Protein AF-A0A936F6E1-F1 (afdb_monomer_lite)

Secondary structure (DSSP, 8-state):
--------HHHHHHHHT--HHHHHHHHSSHHHHHHHHHHHHHHHHHHHHHHHHHSTT--HHHHHTHHHHHHHHTHHHHHHHHHS-HHHH--TTS-HHHHHHHHHHHHHHHHHHHHHHHHHT--HHHHHIIIIIHHHHHHHTTTTTSPPPTTHHHHHHHHHHHHHS---

pLDDT: mean 88.7, std 13.36, range [29.56, 98.62]

Sequence (168 aa):
MAKQGAVTTSAVQEAAKLSTGSLYHRFGSREGLLAETWAFALLSFQPQFVEALAVPDKPVGEIAAVTPRFCREHRAQALILSCCNARQFMSEDTPHAIRLKIEEANQATGIALKEFAQRRGFDLDACRLALIAFPLAAVQQYLPDREVPLDGDQHVAHAAHAMLESEE

Structure (mmCIF, N/CA/C/O backbone):
data_AF-A0A936F6E1-F1
#
_entry.id   AF-A0A936F6E1-F1
#
loop_
_atom_site.group_PDB
_atom_site.id
_atom_site.type_symbol
_atom_site.label_atom_id
_atom_site.label_alt_id
_atom_site.label_comp_id
_atom_site.label_asym_id
_atom_site.label_entity_id
_atom_site.label_seq_id
_atom_site.pdbx_PDB_ins_code
_atom_site.Cartn_x
_atom_site.Cartn_y
_atom_site.Cartn_z
_atom_site.occupancy
_atom_site.B_iso_or_equiv
_atom_site.auth_seq_id
_atom_site.auth_comp_id
_atom_site.auth_asym_id
_atom_site.auth_atom_id
_atom_site.pdbx_PDB_model_num
ATOM 1 N N . MET A 1 1 ? -8.120 -15.215 -22.761 1.00 29.56 1 MET A N 1
ATOM 2 C CA . MET A 1 1 ? -6.906 -15.856 -22.211 1.00 29.56 1 MET A CA 1
ATOM 3 C C . MET A 1 1 ? -5.687 -15.134 -22.763 1.00 29.56 1 MET A C 1
ATOM 5 O O . MET A 1 1 ? -5.293 -15.408 -23.892 1.00 29.56 1 MET A O 1
ATOM 9 N N . ALA A 1 2 ? -5.115 -14.186 -22.018 1.00 30.72 2 ALA A N 1
ATOM 10 C CA . ALA A 1 2 ? -3.762 -13.731 -22.319 1.00 30.72 2 ALA A CA 1
ATOM 11 C C . ALA A 1 2 ? -2.838 -14.930 -22.070 1.00 30.72 2 ALA A C 1
ATOM 13 O O . ALA A 1 2 ? -2.690 -15.384 -20.937 1.00 30.72 2 ALA A O 1
ATOM 14 N N . LYS A 1 3 ? -2.317 -15.525 -23.147 1.00 37.44 3 LYS A N 1
ATOM 15 C CA . LYS A 1 3 ? -1.265 -16.538 -23.048 1.00 37.44 3 LYS A CA 1
ATOM 16 C C . LYS A 1 3 ? -0.097 -15.910 -22.292 1.00 37.44 3 LYS A C 1
ATOM 18 O O . LYS A 1 3 ? 0.289 -14.789 -22.606 1.00 37.44 3 LYS A O 1
ATOM 23 N N . GLN A 1 4 ? 0.430 -16.641 -21.313 1.00 47.84 4 GLN A N 1
ATOM 24 C CA . GLN A 1 4 ? 1.670 -16.341 -20.601 1.00 47.84 4 GLN A CA 1
ATOM 25 C C . GLN A 1 4 ? 2.714 -15.760 -21.565 1.00 47.84 4 GLN A C 1
ATOM 27 O O . GLN A 1 4 ? 3.202 -16.450 -22.457 1.00 47.84 4 GLN A O 1
ATOM 32 N N . GLY A 1 5 ? 3.019 -14.479 -21.402 1.00 41.56 5 GLY A N 1
ATOM 33 C CA . GLY A 1 5 ? 4.028 -13.775 -22.171 1.00 41.56 5 GLY A CA 1
ATOM 34 C C . GLY A 1 5 ? 4.781 -12.896 -21.199 1.00 41.56 5 GLY A C 1
ATOM 35 O O . GLY A 1 5 ? 4.233 -11.911 -20.711 1.00 41.56 5 GLY A O 1
ATOM 36 N N . ALA A 1 6 ? 6.010 -13.281 -20.862 1.00 56.91 6 ALA A N 1
ATOM 37 C CA . ALA A 1 6 ? 6.911 -12.382 -20.161 1.00 56.91 6 ALA A CA 1
ATOM 38 C C . ALA A 1 6 ? 6.946 -11.058 -20.939 1.00 56.91 6 ALA A C 1
ATOM 40 O O . ALA A 1 6 ? 7.201 -11.068 -22.143 1.00 56.91 6 ALA A O 1
ATOM 41 N N . VAL A 1 7 ? 6.658 -9.935 -20.280 1.00 62.00 7 VAL A N 1
ATOM 42 C CA . VAL A 1 7 ? 6.819 -8.616 -20.899 1.00 62.00 7 VAL A CA 1
ATOM 43 C C . VAL A 1 7 ? 8.293 -8.480 -21.280 1.00 62.00 7 VAL A C 1
ATOM 45 O O . VAL A 1 7 ? 9.168 -8.439 -20.412 1.00 62.00 7 VAL A O 1
ATOM 48 N N . THR A 1 8 ? 8.582 -8.491 -22.581 1.00 75.19 8 THR A N 1
ATOM 49 C CA . THR A 1 8 ? 9.940 -8.313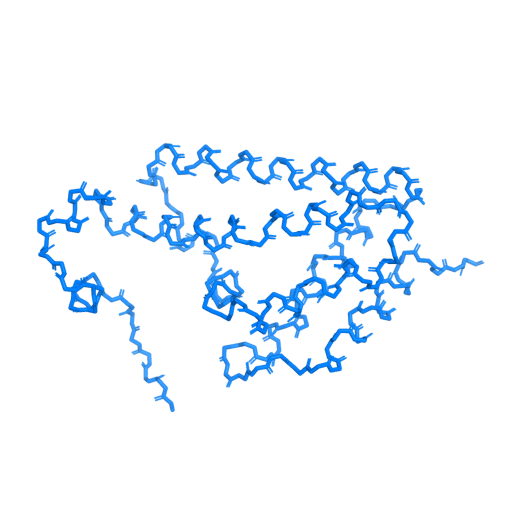 -23.098 1.00 75.19 8 THR A CA 1
ATOM 50 C C . THR A 1 8 ? 10.218 -6.828 -23.287 1.00 75.19 8 THR A C 1
ATOM 52 O O . THR A 1 8 ? 9.314 -6.040 -23.565 1.00 75.19 8 THR A O 1
ATOM 55 N N . THR A 1 9 ? 11.483 -6.425 -23.176 1.00 75.00 9 THR A N 1
ATOM 56 C CA . THR A 1 9 ? 11.892 -5.046 -23.485 1.00 75.00 9 THR A CA 1
ATOM 57 C C . THR A 1 9 ? 11.526 -4.658 -24.919 1.00 75.00 9 THR A C 1
ATOM 59 O O . THR A 1 9 ? 11.160 -3.512 -25.157 1.00 75.00 9 THR A O 1
ATOM 62 N N . SER A 1 10 ? 11.526 -5.617 -25.851 1.00 76.44 10 SER A N 1
ATOM 63 C CA . SER A 1 10 ? 11.074 -5.431 -27.235 1.00 76.44 10 SER A CA 1
ATOM 64 C C . SER A 1 10 ? 9.581 -5.115 -27.347 1.00 76.44 10 SER A C 1
ATOM 66 O O . SER A 1 10 ? 9.215 -4.192 -28.068 1.00 76.44 10 SER A O 1
ATOM 68 N N . ALA A 1 11 ? 8.719 -5.804 -26.591 1.00 79.38 11 ALA A N 1
ATOM 69 C CA . ALA A 1 11 ? 7.288 -5.493 -26.562 1.00 79.38 11 ALA A CA 1
ATOM 70 C C . ALA A 1 11 ? 7.023 -4.089 -25.987 1.00 79.38 11 ALA A C 1
ATOM 72 O O . ALA A 1 11 ? 6.160 -3.363 -26.480 1.00 79.38 11 ALA A O 1
ATOM 73 N N . VAL A 1 12 ? 7.799 -3.673 -24.978 1.00 79.12 12 VAL A N 1
ATOM 74 C CA . VAL A 1 12 ? 7.722 -2.312 -24.419 1.00 79.12 12 VAL A CA 1
ATOM 75 C C . VAL A 1 12 ? 8.181 -1.267 -25.438 1.00 79.12 12 VAL A C 1
ATOM 77 O O . VAL A 1 12 ? 7.538 -0.232 -25.576 1.00 79.12 12 VAL A O 1
ATOM 80 N N . GLN A 1 13 ? 9.266 -1.529 -26.171 1.00 80.19 13 GLN A N 1
ATOM 81 C CA . GLN A 1 13 ? 9.769 -0.642 -27.227 1.00 80.19 13 GLN A CA 1
ATOM 82 C C . GLN A 1 13 ? 8.738 -0.431 -28.335 1.00 80.19 13 GLN A C 1
ATOM 84 O O . GLN A 1 13 ? 8.490 0.709 -28.723 1.00 80.19 13 GLN A O 1
ATOM 89 N N . GLU A 1 14 ? 8.115 -1.513 -28.802 1.00 80.19 14 GLU A N 1
ATOM 90 C CA . GLU A 1 14 ? 7.073 -1.473 -29.826 1.00 80.19 14 GLU A CA 1
ATOM 91 C C . GLU A 1 14 ? 5.852 -0.676 -29.348 1.00 80.19 14 GLU A C 1
ATOM 93 O O . GLU A 1 14 ? 5.412 0.254 -30.027 1.00 80.19 14 GLU A O 1
ATOM 98 N N . ALA A 1 15 ? 5.361 -0.965 -28.139 1.00 81.25 15 ALA A N 1
ATOM 99 C CA . ALA A 1 15 ? 4.217 -0.269 -27.557 1.00 81.25 15 ALA A CA 1
ATOM 100 C C . ALA A 1 15 ? 4.494 1.226 -27.310 1.00 81.25 15 ALA A C 1
ATOM 102 O O . ALA A 1 15 ? 3.641 2.071 -27.583 1.00 81.25 15 ALA A O 1
ATOM 103 N N . ALA A 1 16 ? 5.691 1.567 -26.823 1.00 80.19 16 ALA A N 1
ATOM 104 C CA . ALA A 1 16 ? 6.098 2.942 -26.533 1.00 80.19 16 ALA A CA 1
ATOM 105 C C . ALA A 1 16 ? 6.633 3.700 -27.762 1.00 80.19 16 ALA A C 1
ATOM 107 O O . ALA A 1 16 ? 6.920 4.893 -27.658 1.00 80.19 16 ALA A O 1
ATOM 108 N N . LYS A 1 17 ? 6.786 3.026 -28.912 1.00 81.81 17 LYS A N 1
ATOM 109 C CA . LYS A 1 17 ? 7.428 3.551 -30.130 1.00 81.81 17 LYS A CA 1
ATOM 110 C C . LYS A 1 17 ? 8.820 4.145 -29.858 1.00 81.81 17 LYS A C 1
ATOM 112 O O . LYS A 1 17 ? 9.181 5.189 -30.401 1.00 81.81 17 LYS A O 1
ATOM 117 N N . LEU A 1 18 ? 9.599 3.484 -29.001 1.00 82.75 18 LEU A N 1
ATOM 118 C CA . LEU A 1 18 ? 10.952 3.898 -28.623 1.00 82.75 18 LEU A CA 1
ATOM 119 C C . LEU A 1 18 ? 12.002 3.014 -29.291 1.00 82.75 18 LEU A C 1
ATOM 121 O O . LEU A 1 18 ? 11.834 1.802 -29.406 1.00 82.75 18 LEU A O 1
ATOM 125 N N . SER A 1 19 ? 13.131 3.617 -29.666 1.00 83.25 19 SER A N 1
ATOM 126 C CA . SER A 1 19 ? 14.303 2.843 -30.078 1.00 83.25 19 SER A CA 1
ATOM 127 C C . SER A 1 19 ? 14.917 2.106 -28.884 1.00 83.25 19 SER A C 1
ATOM 129 O O . SER A 1 19 ? 14.793 2.537 -27.732 1.00 83.25 19 SER A O 1
ATOM 131 N N . THR A 1 20 ? 15.667 1.040 -29.165 1.00 77.62 20 THR A N 1
ATOM 132 C CA . THR A 1 20 ? 16.441 0.321 -28.147 1.00 77.62 20 THR A CA 1
ATOM 133 C C . THR A 1 20 ? 17.395 1.246 -27.398 1.00 77.62 20 THR A C 1
ATOM 135 O O . THR A 1 20 ? 17.428 1.224 -26.169 1.00 77.62 20 THR A O 1
ATOM 138 N N . GLY A 1 21 ? 18.098 2.124 -28.121 1.00 78.19 21 GLY A N 1
ATOM 139 C CA . GLY A 1 21 ? 19.007 3.105 -27.526 1.00 78.19 21 GLY A CA 1
ATOM 140 C C . GLY A 1 21 ? 18.295 4.090 -26.597 1.00 78.19 21 GLY A C 1
ATOM 141 O O . GLY A 1 21 ? 18.784 4.357 -25.507 1.00 78.19 21 GLY A O 1
ATOM 142 N N . SER A 1 22 ? 17.109 4.574 -26.973 1.00 80.25 22 SER A N 1
ATOM 143 C CA . SER A 1 22 ? 16.317 5.498 -26.147 1.00 80.25 22 SER A CA 1
ATOM 144 C C . SER A 1 22 ? 15.778 4.836 -24.875 1.00 80.25 22 SER A C 1
ATOM 146 O O . SER A 1 22 ? 15.739 5.474 -23.824 1.00 80.25 22 SER A O 1
ATOM 148 N N . LEU A 1 23 ? 15.386 3.558 -24.953 1.00 80.75 23 LEU A N 1
ATOM 149 C CA . LEU A 1 23 ? 14.913 2.792 -23.799 1.00 80.75 23 LEU A CA 1
ATOM 150 C C . LEU A 1 23 ? 16.044 2.582 -22.779 1.00 80.75 23 LEU A C 1
ATOM 152 O O . LEU A 1 23 ? 15.886 2.925 -21.609 1.00 80.75 23 LEU A O 1
ATOM 156 N N . TYR A 1 24 ? 17.201 2.081 -23.223 1.00 82.19 24 TYR A N 1
ATOM 157 C CA . TYR A 1 24 ? 18.346 1.856 -22.334 1.00 82.19 24 TYR A CA 1
ATOM 158 C C . TYR A 1 24 ? 18.995 3.157 -21.858 1.00 82.19 24 TYR A C 1
ATOM 160 O O . TYR A 1 24 ? 19.477 3.205 -20.736 1.00 82.19 24 TYR A O 1
ATOM 168 N N . HIS A 1 25 ? 18.949 4.239 -22.638 1.00 84.06 25 HIS A N 1
ATOM 169 C CA . HIS A 1 25 ? 19.377 5.552 -22.153 1.00 84.06 25 HIS A CA 1
ATOM 170 C C . HIS A 1 25 ? 18.516 6.033 -20.976 1.00 84.06 25 HIS A C 1
ATOM 172 O O . HIS A 1 25 ? 19.030 6.629 -20.035 1.00 84.06 25 HIS A O 1
ATOM 178 N N . ARG A 1 26 ? 17.199 5.793 -21.023 1.00 82.12 26 ARG A N 1
ATOM 179 C CA . ARG A 1 26 ? 16.275 6.238 -19.974 1.00 82.12 26 ARG A CA 1
ATOM 180 C C . ARG A 1 26 ? 16.347 5.372 -18.721 1.00 82.12 26 ARG A C 1
ATOM 182 O O . ARG A 1 26 ? 16.382 5.915 -17.627 1.00 82.12 26 ARG A O 1
ATOM 189 N N . PHE A 1 27 ? 16.345 4.053 -18.889 1.00 82.56 27 PHE A N 1
ATOM 190 C CA . PHE A 1 27 ? 16.185 3.118 -17.773 1.00 82.56 27 PHE A CA 1
ATOM 191 C C . PHE A 1 27 ? 17.475 2.380 -17.392 1.00 82.56 27 PHE A C 1
ATOM 193 O O . PHE A 1 27 ? 17.502 1.678 -16.385 1.00 82.56 27 PHE A O 1
ATOM 200 N N . GLY A 1 28 ? 18.544 2.508 -18.183 1.00 81.88 28 GLY A N 1
ATOM 201 C CA . GLY A 1 28 ? 19.851 1.872 -17.969 1.00 81.88 28 GLY A CA 1
ATOM 202 C C . GLY A 1 28 ? 19.871 0.369 -18.260 1.00 81.88 28 GLY A C 1
ATOM 203 O O . GLY A 1 28 ? 20.760 -0.121 -18.952 1.00 81.88 28 GLY A O 1
ATOM 204 N N . SER A 1 29 ? 18.872 -0.366 -17.772 1.00 81.69 29 SER A N 1
ATOM 205 C CA . SER A 1 29 ? 18.747 -1.819 -17.883 1.00 81.69 29 SER A CA 1
ATOM 206 C C . SER A 1 29 ? 17.278 -2.257 -17.887 1.00 81.69 29 SER A C 1
ATOM 208 O O . SER A 1 29 ? 16.357 -1.459 -17.688 1.00 81.69 29 SER A O 1
ATOM 210 N N . ARG A 1 30 ? 17.041 -3.554 -18.115 1.00 81.69 30 ARG A N 1
ATOM 211 C CA . ARG A 1 30 ? 15.706 -4.149 -17.954 1.00 81.69 30 ARG A CA 1
ATOM 212 C C . ARG A 1 30 ? 15.260 -4.074 -16.492 1.00 81.69 30 ARG A C 1
ATOM 214 O O . ARG A 1 30 ? 14.097 -3.810 -16.217 1.00 81.69 30 ARG A O 1
ATOM 221 N N . GLU A 1 31 ? 16.189 -4.282 -15.574 1.00 81.12 31 GLU A N 1
ATOM 222 C CA . GLU A 1 31 ? 15.987 -4.252 -14.130 1.00 81.12 31 GLU A CA 1
ATOM 223 C C . GLU A 1 31 ? 15.635 -2.831 -13.671 1.00 81.12 31 GLU A C 1
ATOM 225 O O . GLU A 1 31 ? 14.696 -2.656 -12.901 1.00 81.12 31 GLU A O 1
ATOM 230 N N . GLY A 1 32 ? 16.290 -1.806 -14.228 1.00 83.12 32 GLY A N 1
ATOM 231 C CA . GLY A 1 32 ? 15.935 -0.406 -13.997 1.00 83.12 32 GLY A CA 1
ATOM 232 C C . GLY A 1 32 ? 14.531 -0.061 -14.496 1.00 83.12 32 GLY A C 1
ATOM 233 O O . GLY A 1 32 ? 13.770 0.590 -13.784 1.00 83.12 32 GLY A O 1
ATOM 234 N N . LEU A 1 33 ? 14.138 -0.570 -15.670 1.00 85.62 33 LEU A N 1
ATOM 235 C CA . LEU A 1 33 ? 12.774 -0.412 -16.187 1.00 85.62 33 LEU A CA 1
ATOM 236 C C . LEU A 1 33 ? 11.729 -1.063 -15.264 1.00 85.62 33 LEU A C 1
ATOM 238 O O . LEU A 1 33 ? 10.690 -0.458 -14.987 1.00 85.62 33 LEU A O 1
ATOM 242 N N . LEU A 1 34 ? 11.985 -2.285 -14.787 1.00 85.88 34 LEU A N 1
ATOM 243 C CA . LEU A 1 34 ? 11.088 -2.974 -13.856 1.00 85.88 34 LEU A CA 1
ATOM 244 C C . LEU A 1 34 ? 10.986 -2.202 -12.538 1.00 85.88 34 LEU A C 1
ATOM 246 O O . LEU A 1 34 ? 9.879 -1.902 -12.096 1.00 85.88 34 LEU A O 1
ATOM 250 N N . ALA A 1 35 ? 12.109 -1.786 -11.959 1.00 86.19 35 ALA A N 1
ATOM 251 C CA . ALA A 1 35 ? 12.103 -1.033 -10.714 1.00 86.19 35 ALA A CA 1
ATOM 252 C C . ALA A 1 35 ? 11.352 0.302 -10.832 1.00 86.19 35 ALA A C 1
ATOM 254 O O . ALA A 1 35 ? 10.573 0.641 -9.943 1.00 86.19 35 ALA A O 1
ATOM 255 N N . GLU A 1 36 ? 11.520 1.038 -11.937 1.00 89.12 36 GLU A N 1
ATOM 256 C CA . GLU A 1 36 ? 10.740 2.255 -12.191 1.00 89.12 36 GLU A CA 1
ATOM 257 C C . GLU A 1 36 ? 9.247 1.970 -12.350 1.00 89.12 36 GLU A C 1
ATOM 259 O O . GLU A 1 36 ? 8.422 2.725 -11.841 1.00 89.12 36 GLU A O 1
ATOM 264 N N . THR A 1 37 ? 8.888 0.867 -13.006 1.00 89.88 37 THR A N 1
ATOM 265 C CA . THR A 1 37 ? 7.487 0.454 -13.170 1.00 89.88 37 THR A CA 1
ATOM 266 C C . THR A 1 37 ? 6.842 0.140 -11.819 1.00 89.88 37 THR A C 1
ATOM 268 O O . THR A 1 37 ? 5.720 0.571 -11.547 1.00 89.88 37 THR A O 1
ATOM 271 N N . TRP A 1 38 ? 7.561 -0.568 -10.945 1.00 90.19 38 TRP A N 1
ATOM 272 C CA . TRP A 1 38 ? 7.104 -0.842 -9.585 1.00 90.19 38 TRP A CA 1
ATOM 273 C C . TRP A 1 38 ? 7.000 0.434 -8.751 1.00 90.19 38 TRP A C 1
ATOM 275 O O . TRP A 1 38 ? 5.967 0.670 -8.128 1.00 90.19 38 TRP A O 1
ATOM 285 N N . ALA A 1 39 ? 8.031 1.284 -8.779 1.00 91.75 39 ALA A N 1
ATOM 286 C CA . ALA A 1 39 ? 8.031 2.562 -8.074 1.00 91.75 39 ALA A CA 1
ATOM 287 C C . ALA A 1 39 ? 6.857 3.440 -8.516 1.00 91.75 39 ALA A C 1
ATOM 289 O O . ALA A 1 39 ? 6.158 3.995 -7.678 1.00 91.75 39 ALA A O 1
ATOM 290 N N . PHE A 1 40 ? 6.592 3.520 -9.821 1.00 93.06 40 PHE A N 1
ATOM 291 C CA . PHE A 1 40 ? 5.453 4.253 -10.364 1.00 93.06 40 PHE A CA 1
ATOM 292 C C . PHE A 1 40 ? 4.120 3.752 -9.794 1.00 93.06 40 PHE A C 1
ATOM 294 O O . PHE A 1 40 ? 3.291 4.556 -9.363 1.00 93.06 40 PHE A O 1
ATOM 301 N N . ALA A 1 41 ? 3.914 2.435 -9.756 1.00 94.50 41 ALA A N 1
ATOM 302 C CA . ALA A 1 41 ? 2.692 1.859 -9.210 1.00 94.50 41 ALA A CA 1
ATOM 303 C C . ALA A 1 41 ? 2.570 2.112 -7.697 1.00 94.50 41 ALA A C 1
ATOM 305 O O . ALA A 1 41 ? 1.521 2.557 -7.232 1.00 94.50 41 ALA A O 1
ATOM 306 N N . LEU A 1 42 ? 3.655 1.909 -6.943 1.00 93.75 42 LEU A N 1
ATOM 307 C CA . LEU A 1 42 ? 3.692 2.100 -5.492 1.00 93.75 42 LEU A CA 1
ATOM 308 C C . LEU A 1 42 ? 3.401 3.553 -5.105 1.00 93.75 42 LEU A C 1
ATOM 310 O O . LEU A 1 42 ? 2.548 3.814 -4.257 1.00 93.75 42 LEU A O 1
ATOM 314 N N . LEU A 1 43 ? 4.059 4.494 -5.785 1.00 95.06 43 LEU A N 1
ATOM 315 C CA . LEU A 1 43 ? 3.900 5.933 -5.578 1.00 95.06 43 LEU A CA 1
ATOM 316 C C . LEU A 1 43 ? 2.549 6.463 -6.079 1.00 95.06 43 LEU A C 1
ATOM 318 O O . LEU A 1 43 ? 2.178 7.579 -5.733 1.00 95.06 43 LEU A O 1
ATOM 322 N N . SER A 1 44 ? 1.796 5.677 -6.854 1.00 96.62 44 SER A N 1
ATOM 323 C CA . SER A 1 44 ? 0.403 5.998 -7.187 1.00 96.62 44 SER A CA 1
ATOM 324 C C . SER A 1 44 ? -0.562 5.626 -6.054 1.00 96.62 44 SER A C 1
ATOM 326 O O . SER A 1 44 ? -1.607 6.259 -5.926 1.00 96.62 44 SER A O 1
ATOM 328 N N . PHE A 1 45 ? -0.228 4.615 -5.242 1.00 97.25 45 PHE A N 1
ATOM 329 C CA . PHE A 1 45 ? -1.086 4.096 -4.170 1.00 97.25 45 PHE A CA 1
ATOM 330 C C . PHE A 1 45 ? -0.786 4.716 -2.801 1.00 97.25 45 PHE A C 1
ATOM 332 O O . PHE A 1 45 ? -1.689 5.233 -2.144 1.00 97.25 45 PHE A O 1
ATOM 339 N N . GLN A 1 46 ? 0.477 4.667 -2.358 1.00 96.94 46 GLN A N 1
ATOM 340 C CA . GLN A 1 46 ? 0.859 5.021 -0.984 1.00 96.94 46 GLN A CA 1
ATOM 341 C C . GLN A 1 46 ? 0.406 6.425 -0.552 1.00 96.94 46 GLN A C 1
ATOM 343 O O . GLN A 1 46 ? -0.115 6.533 0.558 1.00 96.94 46 GLN A O 1
ATOM 348 N N . PRO A 1 47 ? 0.500 7.482 -1.387 1.00 97.44 47 PRO A N 1
ATOM 349 C CA . PRO A 1 47 ? 0.004 8.803 -1.004 1.00 97.44 47 PRO A CA 1
ATOM 350 C C . PRO A 1 47 ? -1.491 8.820 -0.667 1.00 97.44 47 PRO A C 1
ATOM 352 O O . PRO A 1 47 ? -1.874 9.443 0.316 1.00 97.44 47 PRO A O 1
ATOM 355 N N . GLN A 1 48 ? -2.320 8.084 -1.416 1.00 98.12 48 GLN A N 1
ATOM 356 C CA . GLN A 1 48 ? -3.768 8.010 -1.173 1.00 98.12 48 GLN A CA 1
ATOM 357 C C . GLN A 1 48 ? -4.071 7.327 0.167 1.00 98.12 48 GLN A C 1
ATOM 359 O O . GLN A 1 48 ? -4.936 7.761 0.927 1.00 98.12 48 GLN A O 1
ATOM 364 N N . PHE A 1 49 ? -3.327 6.265 0.483 1.00 98.31 49 PHE A N 1
ATOM 365 C CA . PHE A 1 49 ? -3.464 5.551 1.750 1.00 98.31 49 PHE A CA 1
ATOM 366 C C . PHE A 1 49 ? -2.978 6.389 2.941 1.00 98.31 49 PHE A C 1
ATOM 368 O O . PHE A 1 49 ? -3.661 6.475 3.961 1.00 98.31 49 PHE A O 1
ATOM 375 N N . VAL A 1 50 ? -1.831 7.062 2.800 1.00 98.50 50 VAL A N 1
ATOM 376 C CA . VAL A 1 50 ? -1.293 7.987 3.810 1.00 98.50 50 VAL A CA 1
ATOM 377 C C . VAL A 1 50 ? -2.262 9.140 4.068 1.00 98.50 50 VAL A C 1
ATOM 379 O O . VAL A 1 50 ? -2.546 9.449 5.224 1.00 98.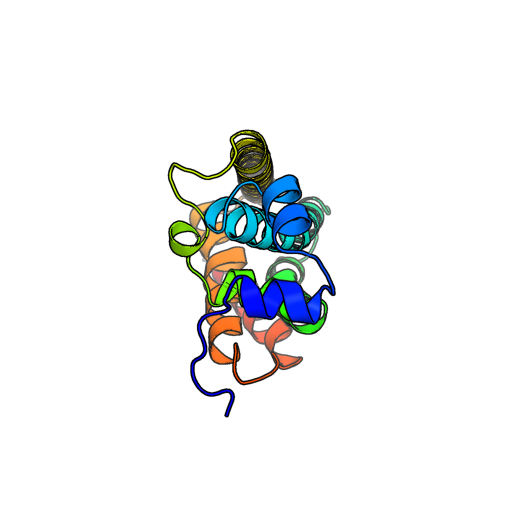50 50 VAL A O 1
ATOM 382 N N . GLU A 1 51 ? -2.821 9.737 3.015 1.00 98.31 51 GLU A N 1
ATOM 383 C CA . GLU A 1 51 ? -3.837 10.783 3.137 1.00 98.31 51 GLU A CA 1
ATOM 384 C C . GLU A 1 51 ? -5.077 10.267 3.875 1.00 98.31 51 GLU A C 1
ATOM 386 O O . GLU A 1 51 ? -5.592 10.939 4.767 1.00 98.31 51 GLU A O 1
ATOM 391 N N . ALA A 1 52 ? -5.531 9.043 3.584 1.00 98.38 52 ALA A N 1
ATOM 392 C CA . ALA A 1 52 ? -6.658 8.448 4.290 1.00 98.38 52 ALA A CA 1
ATOM 393 C C . ALA A 1 52 ? -6.404 8.286 5.798 1.00 98.38 52 ALA A C 1
ATOM 395 O O . ALA A 1 52 ? -7.280 8.631 6.589 1.00 98.38 52 ALA A O 1
ATOM 396 N N . LEU A 1 53 ? -5.211 7.841 6.198 1.00 98.50 53 LEU A N 1
ATOM 397 C CA . LEU A 1 53 ? -4.811 7.707 7.607 1.00 98.50 53 LEU A CA 1
ATOM 398 C C . LEU A 1 53 ? -4.681 9.056 8.338 1.00 98.50 53 LEU A C 1
ATOM 400 O O . LEU A 1 53 ? -4.802 9.114 9.567 1.00 98.50 53 LEU A O 1
ATOM 404 N N . ALA A 1 54 ? -4.388 10.130 7.603 1.00 97.50 54 ALA A N 1
ATOM 405 C CA . ALA A 1 54 ? -4.174 11.463 8.158 1.00 97.50 54 ALA A CA 1
ATOM 406 C C . ALA A 1 54 ? -5.478 12.219 8.456 1.00 97.50 54 ALA A C 1
ATOM 408 O O . ALA A 1 54 ? -5.467 13.122 9.292 1.00 97.50 54 ALA A O 1
ATOM 409 N N . VAL A 1 55 ? -6.594 11.863 7.807 1.00 97.50 55 VAL A N 1
ATOM 410 C CA . VAL A 1 55 ? -7.887 12.522 8.043 1.00 97.50 55 VAL A CA 1
ATOM 411 C C . VAL A 1 55 ? -8.395 12.201 9.458 1.00 97.50 55 VAL A C 1
ATOM 413 O O . VAL A 1 55 ? -8.638 11.026 9.755 1.00 97.50 55 VAL A O 1
ATOM 416 N N . PRO A 1 56 ? -8.596 13.216 10.324 1.00 92.56 56 PRO A N 1
ATOM 417 C CA . PRO A 1 56 ? -9.159 13.015 11.656 1.00 92.56 56 PRO A CA 1
ATOM 418 C C . PRO A 1 56 ? -10.522 12.328 11.585 1.00 92.56 56 PRO A C 1
ATOM 420 O O . PRO A 1 56 ? -11.327 12.640 10.710 1.00 92.56 56 PRO A O 1
ATOM 423 N N . ASP A 1 57 ? -10.756 11.378 12.489 1.00 91.38 57 ASP A N 1
ATOM 424 C CA . ASP A 1 57 ? -12.026 10.656 12.641 1.00 91.38 57 ASP A CA 1
ATOM 425 C C . ASP A 1 57 ? -12.548 9.953 11.375 1.00 91.38 57 ASP A C 1
ATOM 427 O O . ASP A 1 57 ? -13.703 9.526 11.331 1.00 91.38 57 ASP A O 1
ATOM 431 N N . LYS A 1 58 ? -11.705 9.762 10.344 1.00 96.88 58 LYS A N 1
ATOM 432 C CA . LYS A 1 58 ? -12.094 8.962 9.179 1.00 96.88 58 LYS A CA 1
ATOM 433 C C . LYS A 1 58 ? -12.454 7.540 9.649 1.00 96.88 58 LYS A C 1
ATOM 435 O O . LYS A 1 58 ? -11.660 6.924 10.376 1.00 96.88 58 LYS A O 1
ATOM 440 N N . PRO A 1 59 ? -13.625 7.001 9.256 1.00 97.81 59 PRO A N 1
ATOM 441 C CA . PRO A 1 59 ? -14.010 5.641 9.614 1.00 97.81 59 PRO A CA 1
ATOM 442 C C . PRO A 1 59 ? -12.974 4.626 9.127 1.00 97.81 59 PRO A C 1
ATOM 444 O O . PRO A 1 59 ? -12.506 4.715 7.990 1.00 97.81 59 PRO A O 1
ATOM 447 N N . VAL A 1 60 ? -12.633 3.636 9.959 1.00 98.06 60 VAL A N 1
ATOM 448 C CA . VAL A 1 60 ? -11.639 2.605 9.600 1.00 98.06 60 VAL A CA 1
ATOM 449 C C . VAL A 1 60 ? -12.039 1.843 8.338 1.00 98.06 60 VAL A C 1
ATOM 451 O O . VAL A 1 60 ? -11.177 1.509 7.526 1.00 98.06 60 VAL A O 1
ATOM 454 N N . GLY A 1 61 ? -13.343 1.657 8.112 1.00 98.00 61 GLY A N 1
ATOM 455 C CA . GLY A 1 61 ? -13.843 1.029 6.898 1.00 98.00 61 GLY A CA 1
ATOM 456 C C . GLY A 1 61 ? -13.586 1.834 5.621 1.00 98.00 61 GLY A C 1
ATOM 457 O O . GLY A 1 61 ? -13.247 1.254 4.593 1.00 98.00 61 GLY A O 1
ATOM 458 N N . GLU A 1 62 ? -13.639 3.167 5.689 1.00 98.38 62 GLU A N 1
ATOM 459 C CA . GLU A 1 62 ? -13.304 4.040 4.554 1.00 98.38 62 GLU A CA 1
ATOM 460 C C . GLU A 1 62 ? -11.803 4.020 4.239 1.00 98.38 62 GLU A C 1
ATOM 462 O O . GLU A 1 62 ? -11.410 4.131 3.079 1.00 98.38 62 GLU A O 1
ATOM 467 N N . ILE A 1 63 ? -10.958 3.836 5.258 1.00 98.62 63 ILE A N 1
ATOM 468 C CA . ILE A 1 63 ? -9.512 3.659 5.080 1.00 98.62 63 ILE A CA 1
ATOM 469 C C . ILE A 1 63 ? -9.227 2.294 4.438 1.00 98.62 63 ILE A C 1
ATOM 471 O O . ILE A 1 63 ? -8.468 2.215 3.473 1.00 98.62 63 ILE A O 1
ATOM 475 N N . ALA A 1 64 ? -9.873 1.224 4.911 1.00 98.56 64 ALA A N 1
ATOM 476 C CA . ALA A 1 64 ? -9.737 -0.113 4.331 1.00 98.56 64 ALA A CA 1
ATOM 477 C C . ALA A 1 64 ? -10.205 -0.167 2.862 1.00 98.56 64 ALA A C 1
ATOM 479 O O . ALA A 1 64 ? -9.594 -0.850 2.036 1.00 98.56 64 ALA A O 1
ATOM 480 N N . ALA A 1 65 ? -11.248 0.598 2.518 1.00 98.50 65 ALA A N 1
ATOM 481 C CA . ALA A 1 65 ? -11.801 0.686 1.168 1.00 98.50 65 ALA A CA 1
ATOM 482 C C . ALA A 1 65 ? -10.887 1.401 0.150 1.00 98.50 65 ALA A C 1
ATOM 484 O O . ALA A 1 65 ? -11.130 1.294 -1.053 1.00 98.50 65 ALA A O 1
ATOM 485 N N . VAL A 1 66 ? -9.807 2.071 0.579 1.00 98.56 66 VAL A N 1
ATOM 486 C CA . VAL A 1 66 ? -8.827 2.690 -0.338 1.00 98.56 66 VAL A CA 1
ATOM 487 C C . VAL A 1 66 ? -8.247 1.656 -1.309 1.00 98.56 66 VAL A C 1
ATOM 489 O O . VAL A 1 66 ? -8.150 1.917 -2.505 1.00 98.56 66 VAL A O 1
ATOM 492 N N . THR A 1 67 ? -7.921 0.454 -0.830 1.00 98.25 67 THR A N 1
ATOM 493 C CA . THR A 1 67 ? -7.326 -0.619 -1.647 1.00 98.25 67 THR A CA 1
ATOM 494 C C . THR A 1 67 ? -8.246 -1.113 -2.776 1.00 98.25 67 THR A C 1
ATOM 496 O O . THR A 1 67 ? -7.824 -1.076 -3.938 1.00 98.25 67 THR A O 1
ATOM 499 N N . PRO A 1 68 ? -9.493 -1.562 -2.519 1.00 98.06 68 PRO A N 1
ATOM 500 C CA . PRO A 1 68 ? -10.396 -1.976 -3.595 1.00 98.06 68 PRO A CA 1
ATOM 501 C C . PRO A 1 68 ? -10.794 -0.827 -4.534 1.00 98.06 68 PRO A C 1
ATOM 503 O O . PRO A 1 68 ? -10.887 -1.061 -5.741 1.00 98.06 68 PRO A O 1
ATOM 506 N N . ARG A 1 69 ? -10.945 0.412 -4.039 1.00 98.44 69 ARG A N 1
ATOM 507 C CA . ARG A 1 69 ? -11.185 1.600 -4.886 1.00 98.44 69 ARG A CA 1
ATOM 508 C C . ARG A 1 69 ? -10.025 1.852 -5.841 1.00 98.44 69 ARG A C 1
ATOM 510 O O . ARG A 1 69 ? -10.237 1.911 -7.051 1.00 98.44 69 ARG A O 1
ATOM 517 N N . PHE A 1 70 ? -8.796 1.842 -5.326 1.00 98.38 70 PHE A N 1
ATOM 518 C CA . PHE A 1 70 ? -7.591 1.959 -6.143 1.00 98.38 70 PHE A CA 1
ATOM 519 C C . PHE A 1 70 ? -7.505 0.863 -7.211 1.00 98.38 70 PHE A C 1
ATOM 521 O O . PHE A 1 70 ? -7.135 1.132 -8.351 1.00 98.38 70 PHE A O 1
ATOM 528 N N . CYS A 1 71 ? -7.897 -0.374 -6.889 1.00 97.44 71 CYS A N 1
ATOM 529 C CA . CYS A 1 71 ? -7.905 -1.465 -7.867 1.00 97.44 71 CYS A CA 1
ATOM 530 C C . CYS A 1 71 ? -8.860 -1.227 -9.044 1.00 97.44 71 CYS A C 1
ATOM 532 O O . CYS A 1 71 ? -8.590 -1.708 -10.149 1.00 97.44 71 CYS A O 1
ATOM 534 N N . ARG A 1 72 ? -9.964 -0.504 -8.823 1.00 97.06 72 ARG A N 1
ATOM 535 C CA . ARG A 1 72 ? -10.918 -0.131 -9.876 1.00 97.06 72 ARG A CA 1
ATOM 536 C C . ARG A 1 72 ? -10.452 1.097 -10.657 1.00 97.06 72 ARG A C 1
ATOM 538 O O . ARG A 1 72 ? -10.500 1.088 -11.881 1.00 97.06 72 ARG A O 1
ATOM 545 N N . GLU A 1 73 ? -9.963 2.121 -9.965 1.00 97.25 73 GLU A N 1
ATOM 546 C CA . GLU A 1 73 ? -9.582 3.412 -10.560 1.00 97.25 73 GLU A CA 1
ATOM 547 C C . GLU A 1 73 ? -8.216 3.369 -11.268 1.00 97.25 73 GLU A C 1
ATOM 549 O O . GLU A 1 73 ? -8.016 4.002 -12.304 1.00 97.25 73 GLU A O 1
ATOM 554 N N . HIS A 1 74 ? -7.283 2.570 -10.747 1.00 96.88 74 HIS A N 1
ATOM 555 C CA . HIS A 1 74 ? -5.889 2.477 -11.189 1.00 96.88 74 HIS A CA 1
ATOM 556 C C . HIS A 1 74 ? -5.484 1.024 -11.465 1.00 96.88 74 HIS A C 1
ATOM 558 O O . HIS A 1 74 ? -4.456 0.527 -10.995 1.00 96.88 74 HIS A O 1
ATOM 564 N N . ARG A 1 75 ? -6.304 0.314 -12.250 1.00 94.69 75 ARG A N 1
ATOM 565 C CA . ARG A 1 75 ? -6.168 -1.133 -12.490 1.00 94.69 75 ARG A CA 1
ATOM 566 C C . ARG A 1 75 ? -4.763 -1.566 -12.916 1.00 94.69 75 ARG A C 1
ATOM 568 O O . ARG A 1 75 ? -4.270 -2.574 -12.422 1.00 94.69 75 ARG A O 1
ATOM 575 N N . ALA A 1 76 ? -4.101 -0.833 -13.813 1.00 92.69 76 ALA A N 1
ATOM 576 C CA . ALA A 1 76 ? -2.762 -1.203 -14.283 1.00 92.69 76 ALA A CA 1
ATOM 577 C C . ALA A 1 76 ? -1.729 -1.192 -13.141 1.00 92.69 76 ALA A C 1
ATOM 579 O O . ALA A 1 76 ? -0.965 -2.143 -12.982 1.00 92.69 76 ALA A O 1
ATOM 580 N N . GLN A 1 77 ? -1.747 -0.150 -12.311 1.00 94.94 77 GLN A N 1
ATOM 581 C CA . GLN A 1 77 ? -0.895 -0.017 -11.132 1.00 94.94 77 GLN A CA 1
ATOM 582 C C . GLN A 1 77 ? -1.237 -1.078 -10.082 1.00 94.94 77 GLN A C 1
ATOM 584 O O . GLN A 1 77 ? -0.340 -1.700 -9.519 1.00 94.94 77 GLN A O 1
ATOM 589 N N . ALA A 1 78 ? -2.525 -1.340 -9.857 1.00 95.00 78 ALA A N 1
ATOM 590 C CA . ALA A 1 78 ? -2.973 -2.364 -8.922 1.00 95.00 78 ALA A CA 1
ATOM 591 C C . ALA A 1 78 ? -2.517 -3.773 -9.325 1.00 95.00 78 ALA A C 1
ATOM 593 O O . ALA A 1 78 ? -2.106 -4.549 -8.464 1.00 95.00 78 ALA A O 1
ATOM 594 N N . LEU A 1 79 ? -2.529 -4.093 -10.623 1.00 92.38 79 LEU A N 1
ATOM 595 C CA . LEU A 1 79 ? -1.996 -5.353 -11.145 1.00 92.38 79 LEU A CA 1
ATOM 596 C C . LEU A 1 79 ? -0.490 -5.472 -10.909 1.00 92.38 79 LEU A C 1
ATOM 598 O O . LEU A 1 79 ? -0.033 -6.532 -10.483 1.00 92.38 79 LEU A O 1
ATOM 602 N N . ILE A 1 80 ? 0.264 -4.389 -11.134 1.00 90.75 80 ILE A N 1
ATOM 603 C CA . ILE A 1 80 ? 1.701 -4.353 -10.834 1.00 90.75 80 ILE A CA 1
ATOM 604 C C . ILE A 1 80 ? 1.917 -4.663 -9.350 1.00 90.75 80 ILE A C 1
ATOM 606 O O . ILE A 1 80 ? 2.653 -5.590 -9.044 1.00 90.75 80 ILE A O 1
ATOM 610 N N . LEU A 1 81 ? 1.231 -3.969 -8.437 1.00 90.88 81 LEU A N 1
ATOM 611 C CA . LEU A 1 81 ? 1.431 -4.141 -6.993 1.00 90.88 81 LEU A CA 1
ATOM 612 C C . LEU A 1 81 ? 0.935 -5.483 -6.437 1.00 90.88 81 LEU A C 1
ATOM 614 O O . LEU A 1 81 ? 1.547 -6.028 -5.522 1.00 90.88 81 LEU A O 1
ATOM 618 N N . SER A 1 82 ? -0.177 -6.008 -6.956 1.00 84.31 82 SER A N 1
ATOM 619 C CA . SER A 1 82 ? -0.867 -7.163 -6.358 1.00 84.31 82 SER A CA 1
ATOM 620 C C . SER A 1 82 ? -0.396 -8.503 -6.911 1.00 84.31 82 SER A C 1
ATOM 622 O O . SER A 1 82 ? -0.454 -9.508 -6.202 1.00 84.31 82 SER A O 1
ATOM 624 N N . CYS A 1 83 ? 0.027 -8.536 -8.178 1.00 74.94 83 CYS A N 1
ATOM 625 C CA . CYS A 1 83 ? 0.399 -9.770 -8.871 1.00 74.94 83 CYS A CA 1
ATOM 626 C C . CYS A 1 83 ? 1.914 -9.965 -8.972 1.00 74.94 83 CYS A C 1
ATOM 628 O O . CYS A 1 83 ? 2.363 -11.047 -9.352 1.00 74.94 83 CYS A O 1
ATOM 630 N N . CYS A 1 84 ? 2.708 -8.942 -8.659 1.00 69.81 84 CYS A N 1
ATOM 631 C CA . CYS A 1 84 ? 4.157 -9.028 -8.710 1.00 69.81 84 CYS A CA 1
ATOM 632 C C . CYS A 1 84 ? 4.754 -8.919 -7.312 1.00 69.81 84 CYS A C 1
ATOM 634 O O . CYS A 1 84 ? 4.338 -8.109 -6.490 1.00 69.81 84 CYS A O 1
ATOM 636 N N . ASN A 1 85 ? 5.758 -9.745 -7.029 1.00 68.38 85 ASN A N 1
ATOM 637 C CA . ASN A 1 85 ? 6.514 -9.590 -5.798 1.00 68.38 85 ASN A CA 1
ATOM 638 C C . ASN A 1 85 ? 7.502 -8.431 -5.972 1.00 68.38 85 ASN A C 1
ATOM 640 O O . ASN A 1 85 ? 8.208 -8.379 -6.979 1.00 68.38 85 ASN A O 1
ATOM 644 N N . ALA A 1 86 ? 7.634 -7.566 -4.967 1.00 66.25 86 ALA A N 1
ATOM 645 C CA . ALA A 1 86 ? 8.682 -6.549 -4.910 1.00 66.25 86 ALA A CA 1
ATOM 646 C C . ALA A 1 86 ? 10.082 -7.123 -5.240 1.00 66.25 86 ALA A C 1
ATOM 648 O O . ALA A 1 86 ? 10.846 -6.505 -5.973 1.00 66.25 86 ALA A O 1
ATOM 649 N N . ARG A 1 87 ? 10.385 -8.358 -4.803 1.00 64.69 87 ARG A N 1
ATOM 650 C CA . ARG A 1 87 ? 11.633 -9.085 -5.126 1.00 64.69 87 ARG A CA 1
ATOM 651 C C . ARG A 1 87 ? 11.798 -9.477 -6.599 1.00 64.69 87 ARG A C 1
ATOM 653 O O . ARG A 1 87 ? 12.896 -9.821 -7.008 1.00 64.69 87 ARG A O 1
ATOM 660 N N . GLN A 1 88 ? 10.725 -9.490 -7.386 1.00 67.62 88 GLN A N 1
ATOM 661 C CA . GLN A 1 88 ? 10.785 -9.745 -8.831 1.00 67.62 88 GLN A CA 1
ATOM 662 C C . GLN A 1 88 ? 11.029 -8.464 -9.636 1.00 67.62 88 GLN A C 1
ATOM 664 O O . GLN A 1 88 ? 11.469 -8.546 -10.780 1.00 67.62 88 GLN A O 1
ATOM 669 N N . PHE A 1 89 ? 10.727 -7.300 -9.055 1.00 72.25 89 PHE A N 1
ATOM 670 C CA . PHE A 1 89 ? 10.858 -5.994 -9.706 1.00 72.25 89 PHE A CA 1
ATOM 671 C C . PHE A 1 89 ? 12.062 -5.197 -9.204 1.00 72.25 89 PHE A C 1
ATOM 673 O O . PHE A 1 89 ? 12.514 -4.288 -9.894 1.00 72.25 89 PHE A O 1
ATOM 680 N N . MET A 1 90 ? 12.595 -5.551 -8.035 1.00 74.88 90 MET A N 1
ATOM 681 C CA . MET A 1 90 ? 13.803 -4.968 -7.471 1.00 74.88 90 MET A CA 1
ATOM 682 C C . MET A 1 90 ? 14.910 -6.016 -7.380 1.00 74.88 90 MET A C 1
ATOM 684 O O . MET A 1 90 ? 14.716 -7.099 -6.828 1.00 74.88 90 MET A O 1
ATOM 688 N N . SER A 1 91 ? 16.083 -5.658 -7.892 1.00 77.25 91 SER A N 1
ATOM 689 C CA . SER A 1 91 ? 17.344 -6.385 -7.725 1.00 77.25 91 SER A CA 1
ATOM 690 C C . SER A 1 91 ? 18.428 -5.461 -7.160 1.00 77.25 91 SER A C 1
ATOM 692 O O . SER A 1 91 ? 18.217 -4.250 -7.022 1.00 77.25 91 SER A O 1
ATOM 694 N N . GLU A 1 92 ? 19.610 -6.011 -6.879 1.00 76.12 92 GLU A N 1
ATOM 695 C CA . GLU A 1 92 ? 20.806 -5.235 -6.507 1.00 76.12 92 GLU A CA 1
ATOM 696 C C . GLU A 1 92 ? 21.161 -4.156 -7.552 1.00 76.12 92 GLU A C 1
ATOM 698 O O . GLU A 1 92 ? 21.638 -3.074 -7.201 1.00 76.12 92 GLU A O 1
ATOM 703 N N . ASP A 1 93 ? 20.820 -4.393 -8.824 1.00 77.19 93 ASP A N 1
ATOM 704 C CA . ASP A 1 93 ? 21.073 -3.479 -9.947 1.00 77.19 93 ASP A CA 1
ATOM 705 C C . ASP A 1 93 ? 20.046 -2.339 -10.060 1.00 77.19 93 ASP A C 1
ATOM 707 O O . ASP A 1 93 ? 20.141 -1.493 -10.953 1.00 77.19 93 ASP A O 1
ATOM 711 N N . THR A 1 94 ? 19.050 -2.288 -9.169 1.00 82.25 94 THR A N 1
ATOM 712 C CA . THR A 1 94 ? 18.061 -1.203 -9.150 1.00 82.25 94 THR A CA 1
ATOM 713 C C . THR A 1 94 ? 18.764 0.147 -8.979 1.00 82.25 94 THR A C 1
ATOM 715 O O . THR A 1 94 ? 19.513 0.311 -8.014 1.00 82.25 94 THR A O 1
ATOM 718 N N . PRO A 1 95 ? 18.501 1.159 -9.828 1.00 86.00 95 PRO A N 1
ATOM 719 C CA . PRO A 1 95 ? 19.130 2.465 -9.684 1.00 86.00 95 PRO A CA 1
ATOM 720 C C . PRO A 1 95 ? 18.942 3.052 -8.279 1.00 86.00 95 PRO A C 1
ATOM 722 O O . PRO A 1 95 ? 17.830 3.080 -7.745 1.00 86.00 95 PRO A O 1
ATOM 725 N N . HIS A 1 96 ? 20.024 3.572 -7.691 1.00 87.62 96 HIS A N 1
ATOM 726 C CA . HIS A 1 96 ? 20.028 4.092 -6.317 1.00 87.62 96 HIS A CA 1
ATOM 727 C C . HIS A 1 96 ? 18.918 5.125 -6.065 1.00 87.62 96 HIS A C 1
ATOM 729 O O . HIS A 1 96 ? 18.240 5.068 -5.044 1.00 87.62 96 HIS A O 1
ATOM 735 N N . ALA A 1 97 ? 18.686 6.031 -7.019 1.00 88.56 97 ALA A N 1
ATOM 736 C CA . ALA A 1 97 ? 17.638 7.045 -6.917 1.00 88.56 97 ALA A CA 1
ATOM 737 C C . ALA A 1 97 ? 16.222 6.448 -6.818 1.00 88.56 97 ALA A C 1
ATOM 739 O O . ALA A 1 97 ? 15.363 7.023 -6.159 1.00 88.56 97 ALA A O 1
ATOM 740 N N . ILE A 1 98 ? 15.969 5.299 -7.453 1.00 88.19 98 ILE A N 1
ATOM 741 C CA . ILE A 1 98 ? 14.677 4.606 -7.372 1.00 88.19 98 ILE A CA 1
ATOM 742 C C . ILE A 1 98 ? 14.539 3.885 -6.033 1.00 88.19 98 ILE A C 1
ATOM 744 O O . ILE A 1 98 ? 13.489 3.992 -5.402 1.00 88.19 98 ILE A O 1
ATOM 748 N N . ARG A 1 99 ? 15.608 3.230 -5.555 1.00 88.12 99 ARG A N 1
ATOM 749 C CA . ARG A 1 99 ? 15.619 2.622 -4.214 1.00 88.12 99 ARG A CA 1
ATOM 750 C C . ARG A 1 99 ? 15.321 3.650 -3.128 1.00 88.12 99 ARG A C 1
ATOM 752 O O . ARG A 1 99 ? 14.480 3.388 -2.279 1.00 88.12 99 ARG A O 1
ATOM 759 N N . LEU A 1 100 ? 15.961 4.819 -3.197 1.00 91.44 100 LEU A N 1
ATOM 760 C CA . LEU A 1 100 ? 15.751 5.896 -2.232 1.00 91.44 100 LEU A CA 1
ATOM 761 C C . LEU A 1 100 ? 14.289 6.363 -2.212 1.00 91.44 100 LEU A C 1
ATOM 763 O O . LEU A 1 100 ? 13.692 6.416 -1.147 1.00 91.44 100 LEU A O 1
ATOM 767 N N . LYS A 1 101 ? 13.680 6.599 -3.382 1.00 91.44 101 LYS A N 1
ATOM 768 C CA . LYS A 1 101 ? 12.263 6.995 -3.478 1.00 91.44 101 LYS A CA 1
ATOM 769 C C . LYS A 1 101 ? 11.310 5.960 -2.876 1.00 91.44 101 LYS A C 1
ATOM 771 O O . LYS A 1 101 ? 10.342 6.325 -2.219 1.00 91.44 101 LYS A O 1
ATOM 776 N N . ILE A 1 102 ? 11.554 4.673 -3.132 1.00 90.62 102 ILE A N 1
ATOM 777 C CA . ILE A 1 102 ? 10.737 3.585 -2.572 1.00 90.62 102 ILE A CA 1
ATOM 778 C C . ILE A 1 102 ? 10.906 3.527 -1.051 1.00 90.62 102 ILE A C 1
ATOM 780 O O . ILE A 1 102 ? 9.918 3.384 -0.335 1.00 90.62 102 ILE A O 1
ATOM 784 N N . GLU A 1 103 ? 12.139 3.651 -0.560 1.00 92.12 103 GLU A N 1
ATOM 785 C CA . GLU A 1 103 ? 12.434 3.649 0.872 1.00 92.12 103 GLU A CA 1
ATOM 786 C C . GLU A 1 103 ? 11.753 4.822 1.586 1.00 92.12 103 GLU A C 1
ATOM 788 O O . GLU A 1 103 ? 11.053 4.610 2.571 1.00 92.12 103 GLU A O 1
ATOM 793 N N . GLU A 1 104 ? 11.864 6.038 1.050 1.00 94.56 104 GLU A N 1
ATOM 794 C CA . GLU A 1 104 ? 11.190 7.231 1.577 1.00 94.56 104 GLU A CA 1
ATOM 795 C C . GLU A 1 104 ? 9.668 7.036 1.657 1.00 94.56 104 GLU A C 1
ATOM 797 O O . GLU A 1 104 ? 9.046 7.344 2.675 1.00 94.56 104 GLU A O 1
ATOM 802 N N . ALA A 1 105 ? 9.059 6.473 0.612 1.00 93.94 105 ALA A N 1
ATOM 803 C CA . ALA A 1 105 ? 7.618 6.254 0.563 1.00 93.94 105 ALA A CA 1
ATOM 804 C C . ALA A 1 105 ? 7.151 5.136 1.523 1.00 93.94 105 ALA A C 1
ATOM 806 O O . ALA A 1 105 ? 6.120 5.266 2.195 1.00 93.94 105 ALA A O 1
ATOM 807 N N . ASN A 1 106 ? 7.948 4.073 1.677 1.00 93.44 106 ASN A N 1
ATOM 808 C CA . ASN A 1 106 ? 7.719 3.029 2.678 1.00 93.44 106 ASN A CA 1
ATOM 809 C C . ASN A 1 106 ? 7.840 3.571 4.106 1.00 93.44 106 ASN A C 1
ATOM 811 O O . ASN A 1 106 ? 6.988 3.270 4.945 1.00 93.44 106 ASN A O 1
ATOM 815 N N . GLN A 1 107 ? 8.856 4.393 4.378 1.00 96.62 107 GLN A N 1
ATOM 816 C CA . GLN A 1 107 ? 9.034 5.048 5.672 1.00 96.62 107 GLN A CA 1
ATOM 817 C C . GLN A 1 107 ? 7.857 5.970 5.987 1.00 96.62 107 GLN A C 1
ATOM 819 O O . GLN A 1 107 ? 7.273 5.851 7.064 1.00 96.62 107 GLN A O 1
ATOM 824 N N . ALA A 1 108 ? 7.445 6.818 5.041 1.00 97.00 108 ALA A N 1
ATOM 825 C CA . ALA A 1 108 ? 6.286 7.694 5.205 1.00 97.00 108 ALA A CA 1
ATOM 826 C C . ALA A 1 108 ? 5.003 6.900 5.505 1.00 97.00 108 ALA A C 1
ATOM 828 O O . ALA A 1 108 ? 4.267 7.236 6.432 1.00 97.00 108 ALA A O 1
ATOM 829 N N . THR A 1 109 ? 4.772 5.797 4.786 1.00 97.75 109 THR A N 1
ATOM 830 C CA . THR A 1 109 ? 3.620 4.910 5.019 1.00 97.75 109 THR A CA 1
ATOM 831 C C . THR A 1 109 ? 3.672 4.258 6.404 1.00 97.75 109 THR A C 1
ATOM 833 O O . THR A 1 109 ? 2.668 4.219 7.116 1.00 97.75 109 THR A O 1
ATOM 836 N N . GLY A 1 110 ? 4.844 3.765 6.818 1.00 97.94 110 GLY A N 1
ATOM 837 C CA . GLY A 1 110 ? 5.042 3.149 8.130 1.00 97.94 110 GLY A CA 1
ATOM 838 C C . GLY A 1 110 ? 4.848 4.131 9.288 1.00 97.94 110 GLY A C 1
ATOM 839 O O . GLY A 1 110 ? 4.215 3.781 10.286 1.00 97.94 110 GLY A O 1
ATOM 840 N N . ILE A 1 111 ? 5.346 5.362 9.141 1.00 98.50 111 ILE A N 1
ATOM 841 C CA . ILE A 1 111 ? 5.141 6.453 10.101 1.00 98.50 111 ILE A CA 1
ATOM 842 C C . ILE A 1 111 ? 3.652 6.792 10.189 1.00 98.50 111 ILE A C 1
ATOM 844 O O . ILE A 1 111 ? 3.096 6.747 11.283 1.00 98.50 111 ILE A O 1
ATOM 848 N N . ALA A 1 112 ? 2.984 7.027 9.057 1.00 98.56 112 ALA A N 1
ATOM 849 C CA . ALA A 1 112 ? 1.565 7.380 9.028 1.00 98.56 112 ALA A CA 1
ATOM 850 C C . ALA A 1 112 ? 0.681 6.318 9.699 1.00 98.56 112 ALA A C 1
ATOM 852 O O . ALA A 1 112 ? -0.210 6.658 10.477 1.00 98.56 112 ALA A O 1
ATOM 853 N N . LEU A 1 113 ? 0.949 5.030 9.449 1.00 98.56 113 LEU A N 1
ATOM 854 C CA . LEU A 1 113 ? 0.208 3.935 10.076 1.00 98.56 113 LEU A CA 1
ATOM 855 C C . LEU A 1 113 ? 0.453 3.870 11.589 1.00 98.56 113 LEU A C 1
ATOM 857 O O . LEU A 1 113 ? -0.488 3.676 12.357 1.00 98.56 113 LEU A O 1
ATOM 861 N N . LYS A 1 114 ? 1.704 4.058 12.025 1.00 98.50 114 LYS A N 1
ATOM 862 C CA . LYS A 1 114 ? 2.060 4.088 13.448 1.00 98.50 114 LYS A CA 1
ATOM 863 C C . LYS 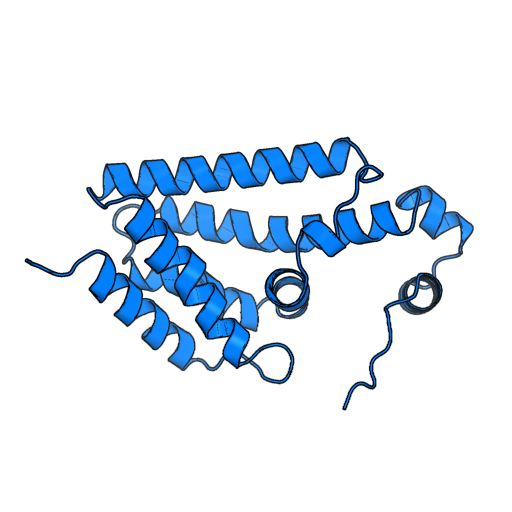A 1 114 ? 1.379 5.245 14.170 1.00 98.50 114 LYS A C 1
ATOM 865 O O . LYS A 1 114 ? 0.813 5.045 15.240 1.00 98.50 114 LYS A O 1
ATOM 870 N N . GLU A 1 115 ? 1.420 6.440 13.594 1.00 98.31 115 GLU A N 1
ATOM 871 C CA . GLU A 1 115 ? 0.766 7.607 14.174 1.00 98.31 115 GLU A CA 1
ATOM 872 C C . GLU A 1 115 ? -0.757 7.451 14.188 1.00 98.31 115 GLU A C 1
ATOM 874 O O . GLU A 1 115 ? -1.393 7.811 15.172 1.00 98.31 115 GLU A O 1
ATOM 879 N N . PHE A 1 116 ? -1.351 6.884 13.134 1.00 98.50 116 PHE A N 1
ATOM 880 C CA . PHE A 1 116 ? -2.776 6.561 13.106 1.00 98.50 116 PHE A CA 1
ATOM 881 C C . PHE A 1 116 ? -3.161 5.615 14.248 1.00 98.50 116 PHE A C 1
ATOM 883 O O . PHE A 1 116 ? -4.077 5.927 15.008 1.00 98.50 116 PHE A O 1
ATOM 890 N N . ALA A 1 117 ? -2.429 4.508 14.411 1.00 97.94 117 ALA A N 1
ATOM 891 C CA . ALA A 1 117 ? -2.665 3.543 15.480 1.00 97.94 117 ALA A CA 1
ATOM 892 C C . ALA A 1 117 ? -2.577 4.212 16.862 1.00 97.94 117 ALA A C 1
ATOM 894 O O . ALA A 1 117 ? -3.479 4.065 17.681 1.00 97.94 117 ALA A O 1
ATOM 895 N N . GLN A 1 118 ? -1.552 5.043 17.086 1.00 97.56 118 GLN A N 1
ATOM 896 C CA . GLN A 1 118 ? -1.389 5.808 18.326 1.00 97.56 118 GLN A CA 1
ATOM 897 C C . GLN A 1 118 ? -2.533 6.797 18.573 1.00 97.56 118 GLN A C 1
ATOM 899 O O . GLN A 1 118 ? -3.059 6.847 19.681 1.00 97.56 118 GLN A O 1
ATOM 904 N N . ARG A 1 119 ? -2.940 7.567 17.554 1.00 96.94 119 ARG A N 1
ATOM 905 C CA . ARG A 1 119 ? -4.044 8.536 17.661 1.00 96.94 119 ARG A CA 1
ATOM 906 C C . ARG A 1 119 ? -5.375 7.862 17.990 1.00 96.94 119 ARG A C 1
ATOM 908 O O . ARG A 1 119 ? -6.183 8.451 18.696 1.00 96.94 119 ARG A O 1
ATOM 915 N N . ARG A 1 120 ? -5.608 6.661 17.458 1.00 96.56 120 ARG A N 1
ATOM 916 C CA . ARG A 1 120 ? -6.855 5.904 17.640 1.00 96.56 120 ARG A CA 1
ATOM 917 C C . ARG A 1 120 ? -6.829 4.945 18.831 1.00 96.56 120 ARG A C 1
ATOM 919 O O . ARG A 1 120 ? -7.874 4.414 19.180 1.00 96.56 120 ARG A O 1
ATOM 926 N N . GLY A 1 121 ? -5.667 4.736 19.453 1.00 96.31 121 GLY A N 1
ATOM 927 C CA . GLY A 1 121 ? -5.493 3.766 20.536 1.00 96.31 121 GLY A CA 1
ATOM 928 C C . GLY A 1 121 ? -5.541 2.306 20.074 1.00 96.31 121 GLY A C 1
ATOM 929 O O . GLY A 1 121 ? -5.819 1.427 20.881 1.00 96.31 121 GLY A O 1
ATOM 930 N N . PHE A 1 122 ? -5.289 2.040 18.791 1.00 96.88 122 PHE A N 1
ATOM 931 C CA . PHE A 1 122 ? -5.309 0.693 18.223 1.00 96.88 122 PHE A CA 1
ATOM 932 C C . PHE A 1 122 ? -3.939 0.018 18.306 1.00 96.88 122 PHE A C 1
ATOM 934 O O . PHE A 1 122 ? -2.895 0.674 18.234 1.00 96.88 122 PHE A O 1
ATOM 941 N N . ASP A 1 123 ? -3.941 -1.313 18.375 1.00 97.19 123 ASP A N 1
ATOM 942 C CA . ASP A 1 123 ? -2.730 -2.102 18.168 1.00 97.19 123 ASP A CA 1
ATOM 943 C C . ASP A 1 123 ? -2.205 -1.930 16.728 1.00 97.19 123 ASP A C 1
ATOM 945 O O . ASP A 1 123 ? -2.966 -1.905 15.752 1.00 97.19 123 ASP A O 1
ATOM 949 N N . LEU A 1 124 ? -0.884 -1.788 16.583 1.00 97.88 124 LEU A N 1
ATOM 950 C CA . LEU A 1 124 ? -0.263 -1.525 15.283 1.00 97.88 124 LEU A CA 1
ATOM 951 C C . LEU A 1 124 ? -0.340 -2.744 14.357 1.00 97.88 124 LEU A C 1
ATOM 953 O O . LEU A 1 124 ? -0.509 -2.581 13.146 1.00 97.88 124 LEU A O 1
ATOM 957 N N . ASP A 1 125 ? -0.215 -3.954 14.896 1.00 97.25 125 ASP A N 1
ATOM 958 C CA . ASP A 1 125 ? -0.293 -5.171 14.093 1.00 97.25 125 ASP A CA 1
ATOM 959 C C . ASP A 1 125 ? -1.738 -5.446 13.667 1.00 97.25 125 ASP A C 1
ATOM 961 O O . ASP A 1 125 ? -1.971 -5.773 12.501 1.00 97.25 125 ASP A O 1
ATOM 965 N N . ALA A 1 126 ? -2.719 -5.172 14.530 1.00 97.62 126 ALA A N 1
ATOM 966 C CA . ALA A 1 126 ? -4.129 -5.154 14.155 1.00 97.62 126 ALA A CA 1
ATOM 967 C C . ALA A 1 126 ? -4.394 -4.156 13.013 1.00 97.62 126 ALA A C 1
ATOM 969 O O . ALA A 1 126 ? -5.007 -4.529 12.011 1.00 97.62 126 ALA A O 1
ATOM 970 N N . CYS A 1 127 ? -3.858 -2.928 13.086 1.00 98.12 127 CYS A N 1
ATOM 971 C CA . CYS A 1 127 ? -3.955 -1.940 12.001 1.00 98.12 127 CYS A CA 1
ATOM 972 C C . CYS A 1 127 ? -3.368 -2.461 10.682 1.00 98.12 127 CYS A C 1
ATOM 974 O O . CYS A 1 127 ? -3.983 -2.312 9.625 1.00 98.12 127 CYS A O 1
ATOM 976 N N . ARG A 1 128 ? -2.186 -3.092 10.723 1.00 97.81 128 ARG A N 1
ATOM 977 C CA . ARG A 1 128 ? -1.548 -3.682 9.533 1.00 97.81 128 ARG A CA 1
ATOM 978 C C . ARG A 1 128 ? -2.409 -4.777 8.920 1.00 97.81 128 ARG A C 1
ATOM 980 O O . ARG A 1 128 ? -2.571 -4.819 7.700 1.00 97.81 128 ARG A O 1
ATOM 987 N N . LEU A 1 129 ? -2.957 -5.662 9.746 1.00 98.19 129 LEU A N 1
ATOM 988 C CA . LEU A 1 129 ? -3.787 -6.756 9.264 1.00 98.19 129 LEU A CA 1
ATOM 989 C C . LEU A 1 129 ? -5.105 -6.234 8.672 1.00 98.19 129 LEU A C 1
ATOM 991 O O . LEU A 1 129 ? -5.452 -6.607 7.554 1.00 98.19 129 LEU A O 1
ATOM 995 N N . ALA A 1 130 ? -5.781 -5.326 9.376 1.00 98.25 130 ALA A N 1
ATOM 996 C CA . ALA A 1 130 ? -7.088 -4.788 9.009 1.00 98.25 130 ALA A CA 1
ATOM 997 C C . ALA A 1 130 ? -7.059 -3.866 7.781 1.00 98.25 130 ALA A C 1
ATOM 999 O O . ALA A 1 130 ? -7.962 -3.916 6.949 1.00 98.25 130 ALA A O 1
ATOM 1000 N N . LEU A 1 131 ? -6.035 -3.015 7.660 1.00 98.50 131 LEU A N 1
ATOM 1001 C CA . LEU A 1 131 ? -6.002 -1.943 6.656 1.00 98.50 131 LEU A CA 1
ATOM 1002 C C . LEU A 1 131 ? -5.086 -2.243 5.465 1.00 98.50 131 LEU A C 1
ATOM 1004 O O . LEU A 1 131 ? -5.206 -1.584 4.435 1.00 98.50 131 LEU A O 1
ATOM 1008 N N . ILE A 1 132 ? -4.183 -3.224 5.582 1.00 96.88 132 ILE A N 1
ATOM 1009 C CA . ILE A 1 132 ? -3.231 -3.575 4.517 1.00 96.88 132 ILE A CA 1
ATOM 1010 C C . ILE A 1 132 ? -3.390 -5.037 4.109 1.00 96.88 132 ILE A C 1
ATOM 1012 O O . ILE A 1 132 ? -3.745 -5.316 2.965 1.00 96.88 132 ILE A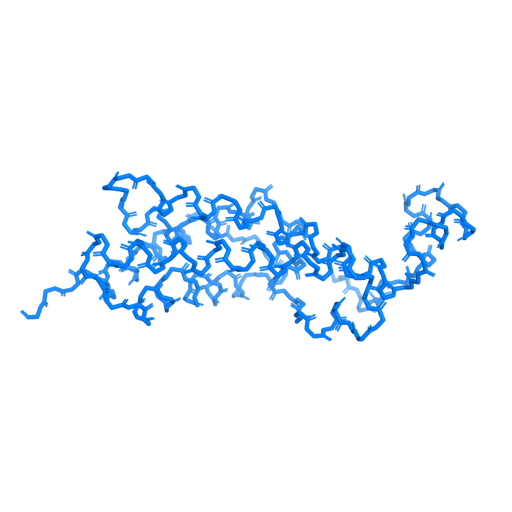 O 1
ATOM 1016 N N . ALA A 1 133 ? -3.137 -5.978 5.023 1.00 96.50 133 ALA A N 1
ATOM 1017 C CA . ALA A 1 133 ? -3.042 -7.391 4.658 1.00 96.50 133 ALA A CA 1
ATOM 1018 C C . ALA A 1 133 ? -4.382 -7.955 4.169 1.00 96.50 133 ALA A C 1
ATOM 1020 O O . ALA A 1 133 ? -4.434 -8.590 3.116 1.00 96.50 133 ALA A O 1
ATOM 1021 N N . PHE A 1 134 ? -5.468 -7.697 4.902 1.00 97.56 134 PHE A N 1
ATOM 1022 C CA . PHE A 1 134 ? -6.791 -8.189 4.542 1.00 97.56 134 PHE A CA 1
ATOM 1023 C C . PHE A 1 134 ? -7.332 -7.537 3.258 1.00 97.56 134 PHE A C 1
ATOM 1025 O O . PHE A 1 134 ? -7.704 -8.285 2.351 1.00 97.56 134 PHE A O 1
ATOM 1032 N N . PRO A 1 135 ? -7.317 -6.196 3.085 1.00 97.69 135 PRO A N 1
ATOM 1033 C CA . PRO A 1 135 ? -7.749 -5.584 1.830 1.00 97.69 135 PRO A CA 1
ATOM 1034 C C . PRO A 1 135 ? -6.939 -6.056 0.618 1.00 97.69 135 PRO A C 1
ATOM 1036 O O . PRO A 1 135 ? -7.527 -6.324 -0.429 1.00 97.69 135 PRO A O 1
ATOM 1039 N N . LEU A 1 136 ? -5.618 -6.231 0.759 1.00 95.44 136 LEU A N 1
ATOM 1040 C CA . LEU A 1 136 ? -4.774 -6.788 -0.302 1.00 95.44 136 LEU A CA 1
ATOM 1041 C C . LEU A 1 136 ? -5.182 -8.228 -0.656 1.00 95.44 136 LEU A C 1
ATOM 1043 O O . LEU A 1 136 ? -5.377 -8.546 -1.829 1.00 95.44 136 LEU A O 1
ATOM 1047 N N . ALA A 1 137 ? -5.363 -9.090 0.347 1.00 95.44 137 ALA A N 1
ATOM 1048 C CA . ALA A 1 137 ? -5.784 -10.474 0.134 1.00 95.44 137 ALA A CA 1
ATOM 1049 C C . ALA A 1 137 ? -7.182 -10.570 -0.504 1.00 95.44 137 ALA A C 1
ATOM 1051 O O . ALA A 1 137 ? -7.420 -11.442 -1.345 1.00 95.44 137 ALA A O 1
ATOM 1052 N N . ALA A 1 138 ? -8.092 -9.661 -0.140 1.00 96.19 138 ALA A N 1
ATOM 1053 C CA . ALA A 1 138 ? -9.439 -9.589 -0.692 1.00 96.19 138 ALA A CA 1
ATOM 1054 C C . ALA A 1 138 ? -9.424 -9.233 -2.187 1.00 96.19 138 ALA A C 1
ATOM 1056 O O . ALA A 1 138 ? -10.064 -9.918 -2.986 1.00 96.19 138 ALA A O 1
ATOM 1057 N N . VAL A 1 139 ? -8.662 -8.212 -2.602 1.00 96.38 139 VAL A N 1
ATOM 1058 C CA . VAL A 1 139 ? -8.591 -7.823 -4.025 1.00 96.38 139 VAL A CA 1
ATOM 1059 C C . VAL A 1 139 ? -7.876 -8.869 -4.886 1.00 96.38 139 VAL A C 1
ATOM 1061 O O . VAL A 1 139 ? -8.239 -9.064 -6.049 1.00 96.38 139 VAL A O 1
ATOM 1064 N N . GLN A 1 140 ? -6.922 -9.608 -4.313 1.00 94.25 140 GLN A N 1
ATOM 1065 C CA . GLN A 1 140 ? -6.226 -10.710 -4.986 1.00 94.25 140 GLN A CA 1
ATOM 1066 C C . GLN A 1 140 ? -7.148 -11.881 -5.368 1.00 94.25 140 GLN A C 1
ATOM 1068 O O . GLN A 1 140 ? -6.797 -12.650 -6.253 1.00 94.25 140 GLN A O 1
ATOM 1073 N N . GLN A 1 141 ? -8.347 -11.999 -4.782 1.00 94.31 141 GLN A N 1
ATOM 1074 C CA . GLN A 1 141 ? -9.346 -12.994 -5.213 1.00 94.31 141 GLN A CA 1
ATOM 1075 C C . GLN A 1 141 ? -9.985 -12.664 -6.577 1.00 94.31 141 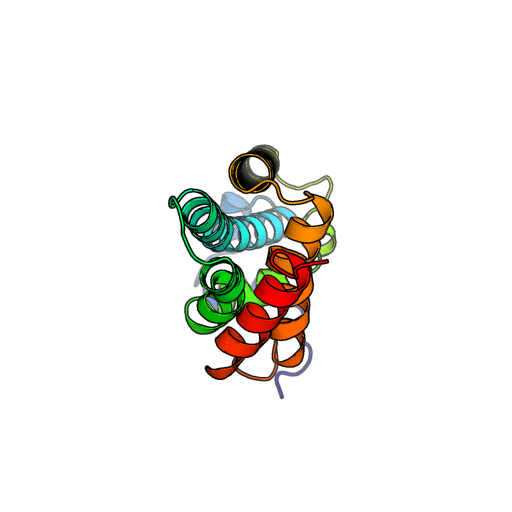GLN A C 1
ATOM 1077 O O . GLN A 1 141 ? -10.662 -13.500 -7.191 1.00 94.31 141 GLN A O 1
ATOM 1082 N N . TYR A 1 142 ? -9.813 -11.427 -7.046 1.00 94.44 142 TYR A N 1
ATOM 1083 C CA . TYR A 1 142 ? -10.367 -10.937 -8.306 1.00 94.44 142 TYR A CA 1
ATOM 1084 C C . TYR A 1 142 ? -9.274 -10.690 -9.343 1.00 94.44 142 TYR A C 1
ATOM 1086 O O . TYR A 1 142 ? -9.464 -11.004 -10.516 1.00 94.44 142 TYR A O 1
ATOM 1094 N N . LEU A 1 143 ? -8.129 -10.150 -8.927 1.00 93.62 143 LEU A N 1
ATOM 1095 C CA . LEU A 1 143 ? -7.014 -9.860 -9.823 1.00 93.62 143 LEU A CA 1
ATOM 1096 C C . LEU A 1 143 ? -6.234 -11.139 -10.202 1.00 93.62 143 LEU A C 1
ATOM 1098 O O . LEU A 1 143 ? -6.059 -12.011 -9.357 1.00 93.62 143 LEU A O 1
ATOM 1102 N N . PRO A 1 144 ? -5.707 -11.252 -11.437 1.00 92.81 144 PRO A N 1
ATOM 1103 C CA . PRO A 1 144 ? -5.801 -10.294 -12.538 1.00 92.81 144 PRO A CA 1
ATOM 1104 C C . PRO A 1 144 ? -7.047 -10.479 -13.420 1.00 92.81 144 PRO A C 1
ATOM 1106 O O . PRO A 1 144 ? -7.312 -9.647 -14.286 1.00 92.81 144 PRO A O 1
ATOM 1109 N N . ASP A 1 145 ? -7.802 -11.558 -13.233 1.00 93.00 145 ASP A N 1
ATOM 1110 C CA . ASP A 1 145 ? -8.774 -12.034 -14.223 1.00 93.00 145 ASP A CA 1
ATOM 1111 C C . ASP A 1 145 ? -10.100 -11.268 -14.223 1.00 93.00 145 ASP A C 1
ATOM 1113 O O . ASP A 1 145 ? -10.819 -11.261 -15.222 1.00 93.00 145 ASP A O 1
ATOM 1117 N N . ARG A 1 146 ? -10.434 -10.615 -13.110 1.00 93.94 146 ARG A N 1
ATOM 1118 C CA . ARG A 1 146 ? -11.692 -9.894 -12.907 1.00 93.94 146 ARG A CA 1
ATOM 1119 C C . ARG A 1 146 ? -11.448 -8.504 -12.332 1.00 93.94 146 ARG A C 1
ATOM 1121 O O . ARG A 1 146 ? -10.369 -8.177 -11.829 1.00 93.94 146 ARG A O 1
ATOM 1128 N N . GLU A 1 147 ? -12.456 -7.655 -12.458 1.00 94.12 147 GLU A N 1
ATOM 1129 C CA . GLU A 1 147 ? -12.517 -6.399 -11.717 1.00 94.12 147 GLU A CA 1
ATOM 1130 C C . GLU A 1 147 ? -12.941 -6.668 -10.274 1.00 94.12 147 GLU A C 1
ATOM 1132 O O . GLU A 1 147 ? -13.678 -7.617 -9.997 1.00 94.12 147 GLU A O 1
ATOM 1137 N N . VAL A 1 148 ? -12.447 -5.842 -9.352 1.00 95.88 148 VAL A N 1
ATOM 1138 C CA . VAL A 1 148 ? -12.888 -5.877 -7.957 1.00 95.88 148 VAL A CA 1
ATOM 1139 C C . VAL A 1 148 ? -14.323 -5.341 -7.915 1.00 95.88 148 VAL A C 1
ATOM 1141 O O . VAL A 1 148 ? -14.549 -4.231 -8.399 1.00 95.88 148 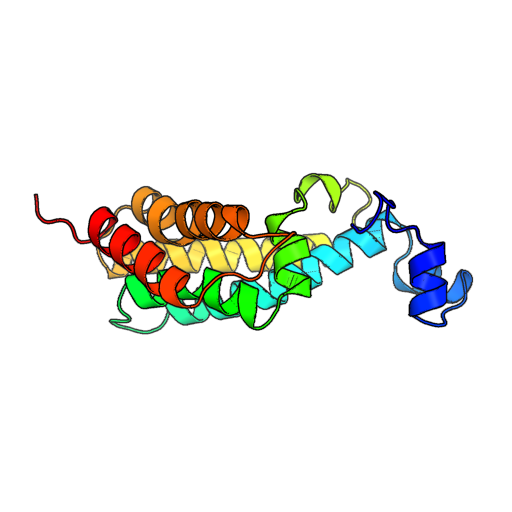VAL A O 1
ATOM 1144 N N . PRO A 1 149 ? -15.295 -6.086 -7.369 1.00 96.44 149 PRO A N 1
ATOM 1145 C CA . PRO A 1 149 ? -16.685 -5.649 -7.347 1.00 96.44 149 PRO A CA 1
ATOM 1146 C C . PRO A 1 149 ? -16.893 -4.478 -6.370 1.00 96.44 149 PRO A C 1
ATOM 1148 O O . PRO A 1 149 ? -16.078 -4.243 -5.473 1.00 96.44 149 PRO A O 1
ATOM 1151 N N . LEU A 1 150 ? -17.975 -3.711 -6.556 1.00 94.12 150 LEU A N 1
ATOM 1152 C CA . LEU A 1 150 ? -18.277 -2.528 -5.731 1.00 94.12 150 LEU A CA 1
ATOM 1153 C C . LEU A 1 150 ? -18.561 -2.887 -4.264 1.00 94.12 150 LEU A C 1
ATOM 1155 O O . LEU A 1 150 ? -18.187 -2.143 -3.364 1.00 94.12 150 LEU A O 1
ATOM 1159 N N . ASP A 1 151 ? -19.176 -4.044 -4.021 1.00 93.19 151 ASP A N 1
ATOM 1160 C CA . ASP A 1 151 ? -19.426 -4.580 -2.677 1.00 93.19 151 ASP A CA 1
ATOM 1161 C C . ASP A 1 151 ? -18.140 -5.047 -1.966 1.00 93.19 151 ASP A C 1
ATOM 1163 O O . ASP A 1 151 ? -18.133 -5.232 -0.749 1.00 93.19 151 ASP A O 1
ATOM 1167 N N . GLY A 1 152 ? -17.017 -5.158 -2.686 1.00 92.44 152 GLY A N 1
ATOM 1168 C CA . GLY A 1 152 ? -15.692 -5.394 -2.114 1.00 92.44 152 GLY A CA 1
ATOM 1169 C C . GLY A 1 152 ? -15.310 -4.362 -1.050 1.00 92.44 152 GLY A C 1
ATOM 1170 O O . GLY A 1 152 ? -14.659 -4.721 -0.070 1.00 92.44 152 GLY A O 1
ATOM 1171 N N . ASP A 1 153 ? -15.775 -3.116 -1.192 1.00 97.44 153 ASP A N 1
ATOM 1172 C CA . ASP A 1 153 ? -15.558 -2.042 -0.215 1.00 97.44 153 ASP A CA 1
ATOM 1173 C C . ASP A 1 153 ? -16.218 -2.375 1.131 1.00 97.44 153 ASP A C 1
ATOM 1175 O O . ASP A 1 153 ? -15.612 -2.191 2.184 1.00 97.44 153 ASP A O 1
ATOM 1179 N N . GLN A 1 154 ? -17.437 -2.922 1.104 1.00 97.00 154 GLN A N 1
ATOM 1180 C CA . GLN A 1 154 ? -18.180 -3.279 2.316 1.00 97.00 154 GLN A CA 1
ATOM 1181 C C . GLN A 1 154 ? -17.529 -4.456 3.044 1.00 97.00 154 GLN A C 1
ATOM 1183 O O . GLN A 1 154 ? -17.432 -4.445 4.268 1.00 97.00 154 GLN A O 1
ATOM 1188 N N . HIS A 1 155 ? -17.027 -5.450 2.305 1.00 95.94 155 HIS A N 1
ATOM 1189 C CA . HIS A 1 155 ? -16.344 -6.599 2.899 1.00 95.94 155 HIS A CA 1
ATOM 1190 C C . HIS A 1 155 ? -15.082 -6.192 3.670 1.00 95.94 155 HIS A C 1
ATOM 1192 O O . HIS A 1 155 ? -14.891 -6.624 4.808 1.00 95.94 155 HIS A O 1
ATOM 1198 N N . VAL A 1 156 ? -14.235 -5.341 3.079 1.00 98.00 156 VAL A N 1
ATOM 1199 C CA . VAL A 1 156 ? -13.028 -4.854 3.767 1.00 98.00 156 VAL A CA 1
ATOM 1200 C C . VAL A 1 156 ? -13.370 -3.887 4.895 1.00 98.00 156 VAL A C 1
ATOM 1202 O O . VAL A 1 156 ? -12.702 -3.909 5.927 1.00 98.00 156 VAL A O 1
ATOM 1205 N N . ALA A 1 157 ? -14.437 -3.097 4.746 1.00 98.06 157 ALA A N 1
ATOM 1206 C CA . ALA A 1 157 ? -14.890 -2.193 5.790 1.00 98.06 157 ALA A CA 1
ATOM 1207 C C . ALA A 1 157 ? -15.372 -2.946 7.035 1.00 98.06 157 ALA A C 1
ATOM 1209 O O . ALA A 1 157 ? -14.907 -2.663 8.138 1.00 98.06 157 ALA A O 1
ATOM 1210 N N . HIS A 1 158 ? -16.246 -3.942 6.868 1.00 97.25 158 HIS A N 1
ATOM 1211 C CA . HIS A 1 158 ? -16.730 -4.764 7.978 1.00 97.25 158 HIS A CA 1
ATOM 1212 C C . HIS A 1 158 ? -15.592 -5.500 8.689 1.00 97.25 158 HIS A C 1
ATOM 1214 O O . HIS A 1 158 ? -15.568 -5.535 9.917 1.00 97.25 158 HIS A O 1
ATOM 1220 N N . ALA A 1 159 ? -14.628 -6.045 7.939 1.00 96.56 159 ALA A N 1
ATOM 1221 C CA . ALA A 1 159 ? -13.457 -6.684 8.529 1.00 96.56 159 ALA A CA 1
ATOM 1222 C C . ALA A 1 159 ? -12.619 -5.691 9.350 1.00 96.56 159 ALA A C 1
ATOM 1224 O O . ALA A 1 159 ? -12.235 -6.005 10.472 1.00 96.56 159 ALA A O 1
ATOM 1225 N N . ALA A 1 160 ? -12.384 -4.479 8.837 1.00 97.81 160 ALA A N 1
ATOM 1226 C CA . ALA A 1 160 ? -11.628 -3.463 9.563 1.00 97.81 160 ALA A CA 1
ATOM 1227 C C . ALA A 1 160 ? -12.318 -3.035 10.866 1.00 97.81 160 ALA A C 1
ATOM 1229 O O . ALA A 1 160 ? -11.658 -2.959 11.901 1.00 97.81 160 ALA A O 1
ATOM 1230 N N . HIS A 1 161 ? -13.638 -2.828 10.838 1.00 97.25 161 HIS A N 1
ATOM 1231 C CA . HIS A 1 161 ? -14.423 -2.560 12.046 1.00 97.25 161 HIS A CA 1
ATOM 1232 C C . HIS A 1 161 ? -14.311 -3.712 13.053 1.00 97.25 161 HIS A C 1
ATOM 1234 O O . HIS A 1 161 ? -13.962 -3.485 14.206 1.00 97.25 161 HIS A O 1
ATOM 1240 N N . ALA A 1 162 ? -14.499 -4.958 12.610 1.00 96.31 162 ALA A N 1
ATOM 1241 C CA . ALA A 1 162 ? -14.403 -6.128 13.483 1.00 96.31 162 ALA A CA 1
ATOM 1242 C C . ALA A 1 162 ? -12.991 -6.360 14.060 1.00 96.31 162 ALA A C 1
ATOM 1244 O O . ALA A 1 162 ? -12.842 -7.002 15.093 1.00 96.31 162 ALA A O 1
ATOM 1245 N N . MET A 1 163 ? -11.931 -5.878 13.418 1.00 95.62 163 MET A N 1
ATOM 1246 C CA . MET A 1 163 ? -10.563 -6.075 13.914 1.00 95.62 163 MET A CA 1
ATOM 1247 C C . MET A 1 163 ? -10.080 -4.952 14.831 1.00 95.62 163 MET A C 1
ATOM 1249 O O . MET A 1 163 ? -9.234 -5.200 15.683 1.00 95.62 163 MET A O 1
ATOM 1253 N N . LEU A 1 164 ? -10.568 -3.727 14.629 1.00 96.31 164 LEU A N 1
ATOM 1254 C CA . LEU A 1 164 ? -10.050 -2.536 15.312 1.00 96.31 164 LEU A CA 1
ATOM 1255 C C . LEU A 1 164 ? -11.012 -1.964 16.350 1.00 96.31 164 LEU A C 1
ATOM 1257 O O . LEU A 1 164 ? -10.572 -1.316 17.291 1.00 96.31 164 LEU A O 1
ATOM 1261 N N . GLU A 1 165 ? -12.309 -2.184 16.173 1.00 91.06 165 GLU A N 1
ATOM 1262 C CA . GLU A 1 165 ? -13.369 -1.560 16.969 1.00 91.06 165 GLU A CA 1
ATOM 1263 C C . GLU A 1 165 ? -14.283 -2.606 17.623 1.00 91.06 165 GLU A C 1
ATOM 1265 O O . GLU A 1 165 ? -15.362 -2.268 18.103 1.00 91.06 165 GLU A O 1
ATOM 1270 N N . SER A 1 166 ? -13.866 -3.877 17.658 1.00 76.38 166 SER A N 1
ATOM 1271 C CA . SER A 1 166 ? -14.561 -4.882 18.463 1.00 76.38 166 SER A CA 1
ATOM 1272 C C . SER A 1 166 ? -14.411 -4.548 19.942 1.00 76.38 166 SER A C 1
ATOM 1274 O O . SER A 1 166 ? -13.296 -4.488 20.458 1.00 76.38 166 SER A O 1
ATOM 1276 N N . GLU A 1 167 ? -15.543 -4.332 20.605 1.00 56.81 167 GLU A N 1
ATOM 1277 C CA . GLU A 1 167 ? -15.623 -4.278 22.061 1.00 56.81 167 GLU A CA 1
ATOM 1278 C C . GLU A 1 167 ? -15.296 -5.671 22.626 1.00 56.81 167 GLU A C 1
ATOM 1280 O O . GLU A 1 167 ? -15.769 -6.685 22.104 1.00 56.81 167 GLU A O 1
ATOM 1285 N N . GLU A 1 168 ? -14.447 -5.706 23.655 1.00 46.41 168 GLU A N 1
ATOM 1286 C CA . GLU A 1 168 ? -14.200 -6.898 24.479 1.00 46.41 168 GLU A CA 1
ATOM 1287 C C . GLU A 1 168 ? -15.408 -7.200 25.380 1.00 46.41 168 GLU A C 1
ATOM 1289 O O . GLU A 1 168 ? -15.964 -6.239 25.965 1.00 46.41 168 GLU A O 1
#

Foldseek 3Di:
DPPDDDPDPVVVCVVVVHDPVRSCVVQVDPLSVLLVLLLVLLVVQLVQLLVQLPDPPRQLLVSLLSLLVCCQVVVSSNLSVQVDDPVVNHDPPHDPVSVVSVVVSVVSSLVSLVVSCVVLVWDSVLSCCLRPVVSSVLCSVAPPPHRRDPCSSVVSSVSNCCSTVDDD

Radius of gyration: 17.96 Å; chains: 1; bounding box: 40×30×55 Å